Protein AF-A0A183T770-F1 (afdb_monomer_lite)

Organism: Schistocephalus solidus (NCBI:txid70667)

Radius of gyration: 27.45 Å; chains: 1; bounding box: 47×63×75 Å

pLDDT: mean 75.38, std 18.42, range [33.12, 96.5]

Structure (mmCIF, N/CA/C/O backbone):
data_AF-A0A183T770-F1
#
_entry.id   AF-A0A183T770-F1
#
loop_
_atom_site.group_PDB
_atom_site.id
_atom_site.type_symbol
_atom_site.label_atom_id
_atom_site.label_alt_id
_atom_site.label_comp_id
_atom_site.label_asym_id
_atom_site.label_entity_id
_atom_site.label_seq_id
_atom_site.pdbx_PDB_ins_code
_atom_site.Cartn_x
_atom_site.Cartn_y
_atom_site.Cartn_z
_atom_site.occupancy
_atom_site.B_iso_or_equiv
_atom_site.auth_seq_id
_atom_site.auth_comp_id
_atom_site.auth_asym_id
_atom_site.auth_atom_id
_atom_site.pdbx_PDB_model_num
ATOM 1 N N . MET A 1 1 ? -5.660 -49.387 29.602 1.00 34.91 1 MET A N 1
ATOM 2 C CA . MET A 1 1 ? -5.549 -49.985 28.254 1.00 34.91 1 MET A CA 1
ATOM 3 C C . MET A 1 1 ? -6.029 -48.948 27.263 1.00 34.91 1 MET A C 1
ATOM 5 O O . MET A 1 1 ? -7.185 -48.560 27.332 1.00 34.91 1 MET A O 1
ATOM 9 N N . GLY A 1 2 ? -5.108 -48.402 26.474 1.00 38.31 2 GLY A N 1
ATOM 10 C CA . GLY A 1 2 ? -5.394 -47.339 25.518 1.00 38.31 2 GLY A CA 1
ATOM 11 C C . GLY A 1 2 ? -5.673 -47.887 24.126 1.00 38.31 2 GLY A C 1
ATOM 12 O O . GLY A 1 2 ? -5.125 -48.919 23.764 1.00 38.31 2 GLY A O 1
ATOM 13 N N . TYR A 1 3 ? -6.466 -47.141 23.363 1.00 33.12 3 TYR A N 1
ATOM 14 C CA . TYR A 1 3 ? -6.387 -47.072 21.909 1.00 33.12 3 TYR A CA 1
ATOM 15 C C . TYR A 1 3 ? -6.701 -45.630 21.499 1.00 33.12 3 TYR A C 1
ATOM 17 O O . TYR A 1 3 ? -7.838 -45.174 21.563 1.00 33.12 3 TYR A O 1
ATOM 25 N N . VAL A 1 4 ? -5.642 -44.905 21.142 1.00 39.19 4 VAL A N 1
ATOM 26 C CA . VAL A 1 4 ? -5.692 -43.687 20.330 1.00 39.19 4 VAL A CA 1
ATOM 27 C C . VAL A 1 4 ? -5.690 -44.167 18.882 1.00 39.19 4 VAL A C 1
ATOM 29 O O . VAL A 1 4 ? -4.820 -44.953 18.511 1.00 39.19 4 VAL A O 1
ATOM 32 N N . GLY A 1 5 ? -6.651 -43.733 18.071 1.00 34.19 5 GLY A N 1
ATOM 33 C CA . GLY A 1 5 ? -6.736 -44.137 16.671 1.00 34.19 5 GLY A CA 1
ATOM 34 C C . GLY A 1 5 ? -7.502 -43.127 15.825 1.00 34.19 5 GLY A C 1
ATOM 35 O O . GLY A 1 5 ? -8.680 -42.893 16.062 1.00 34.19 5 GLY A O 1
ATOM 36 N N . SER A 1 6 ? -6.819 -42.599 14.805 1.00 39.16 6 SER A N 1
ATOM 37 C CA . SER A 1 6 ? -7.334 -41.846 13.644 1.00 39.16 6 SER A CA 1
ATOM 38 C C . SER A 1 6 ? -7.679 -40.354 13.817 1.00 39.16 6 SER A C 1
ATOM 40 O O . SER A 1 6 ? -8.761 -39.888 13.489 1.00 39.16 6 SER A O 1
ATOM 42 N N . GLY A 1 7 ? -6.694 -39.555 14.239 1.00 37.06 7 GLY A N 1
ATOM 43 C CA . GLY A 1 7 ? -6.671 -38.103 13.972 1.00 37.06 7 GLY A CA 1
ATOM 44 C C . GLY A 1 7 ? -5.830 -37.699 12.749 1.00 37.06 7 GLY A C 1
ATOM 45 O O . GLY A 1 7 ? -5.698 -36.515 12.467 1.00 37.06 7 GLY A O 1
ATOM 46 N N . VAL A 1 8 ? -5.223 -38.661 12.043 1.00 41.44 8 VAL A N 1
ATOM 47 C CA . VAL A 1 8 ? -4.145 -38.410 11.057 1.00 41.44 8 VAL A CA 1
ATOM 48 C C . VAL A 1 8 ? -4.560 -38.740 9.612 1.00 41.44 8 VAL A C 1
ATOM 50 O O . VAL A 1 8 ? -3.800 -38.526 8.675 1.00 41.44 8 VAL A O 1
ATOM 53 N N . GLU A 1 9 ? -5.785 -39.225 9.397 1.00 38.00 9 GLU A N 1
ATOM 54 C CA . GLU A 1 9 ? -6.239 -39.695 8.076 1.00 38.00 9 GLU A CA 1
ATOM 55 C C . GLU A 1 9 ? -6.714 -38.573 7.134 1.00 38.00 9 GLU A C 1
ATOM 57 O O . GLU A 1 9 ? -6.762 -38.768 5.923 1.00 38.00 9 GLU A O 1
ATOM 62 N N . TRP A 1 10 ? -6.983 -37.369 7.653 1.00 35.47 10 TRP A N 1
ATOM 63 C CA . TRP A 1 10 ? -7.501 -36.250 6.851 1.00 35.47 10 TRP A CA 1
ATOM 64 C C . TRP A 1 10 ? -6.428 -35.408 6.146 1.00 35.47 10 TRP A C 1
ATOM 66 O O . TRP A 1 10 ? -6.765 -34.646 5.248 1.00 35.47 10 TRP A O 1
ATOM 76 N N . ILE A 1 11 ? -5.148 -35.550 6.505 1.00 44.19 11 ILE A N 1
ATOM 77 C CA . ILE A 1 11 ? -4.050 -34.788 5.874 1.00 44.19 11 ILE A CA 1
ATOM 78 C C . ILE A 1 11 ? -3.430 -35.573 4.703 1.00 44.19 11 ILE A C 1
ATOM 80 O O . ILE A 1 11 ? -3.066 -34.997 3.682 1.00 44.19 11 ILE A O 1
ATOM 84 N N . LEU A 1 12 ? -3.382 -36.906 4.791 1.00 42.84 12 LEU A N 1
ATOM 85 C CA . LEU A 1 12 ? -2.700 -37.746 3.796 1.00 42.84 12 LEU A CA 1
ATOM 86 C C . LEU A 1 12 ? -3.488 -37.932 2.486 1.00 42.84 12 LEU A C 1
ATOM 88 O O . LEU A 1 12 ? -2.882 -38.089 1.424 1.00 42.84 12 LEU A O 1
ATOM 92 N N . ALA A 1 13 ? -4.825 -37.908 2.537 1.00 46.03 13 ALA A N 1
ATOM 93 C CA . ALA A 1 13 ? -5.660 -38.041 1.339 1.00 46.03 13 ALA A CA 1
ATOM 94 C C . ALA A 1 13 ? -5.528 -36.826 0.402 1.00 46.03 13 ALA A C 1
ATOM 96 O O . ALA A 1 13 ? -5.521 -36.986 -0.822 1.00 46.03 13 ALA A O 1
ATOM 97 N N . ASP A 1 14 ? -5.365 -35.631 0.974 1.00 55.91 14 ASP A N 1
ATOM 98 C CA . ASP A 1 14 ? -5.226 -34.382 0.226 1.00 55.91 14 ASP A CA 1
ATOM 99 C C . ASP A 1 14 ? -3.822 -34.249 -0.386 1.00 55.91 14 ASP A C 1
ATOM 101 O O . ASP A 1 14 ? -3.682 -33.992 -1.581 1.00 55.91 14 ASP A O 1
ATOM 105 N N . GLU A 1 15 ? -2.765 -34.584 0.363 1.00 52.44 15 GLU A N 1
ATOM 106 C CA . GLU A 1 15 ? -1.391 -34.583 -0.159 1.00 52.44 15 GLU A CA 1
ATOM 107 C C . GLU A 1 15 ? -1.196 -35.559 -1.329 1.00 52.44 15 GLU A C 1
ATOM 109 O O . GLU A 1 15 ? -0.596 -35.205 -2.348 1.00 52.44 15 GLU A O 1
ATOM 114 N N . ALA A 1 16 ? -1.729 -36.783 -1.239 1.00 58.19 16 ALA A N 1
ATOM 115 C CA . ALA A 1 16 ? -1.619 -37.770 -2.313 1.00 58.19 16 ALA A CA 1
ATOM 116 C C . ALA A 1 16 ? -2.395 -37.349 -3.576 1.00 58.19 16 ALA A C 1
ATOM 118 O O . ALA A 1 16 ? -1.923 -37.561 -4.701 1.00 58.19 16 ALA A O 1
ATOM 119 N N . ALA A 1 17 ? -3.558 -36.711 -3.408 1.00 63.62 17 ALA A N 1
ATOM 120 C CA . ALA A 1 17 ? -4.344 -36.154 -4.505 1.00 63.62 17 ALA A CA 1
ATOM 121 C C . ALA A 1 17 ? -3.634 -34.958 -5.165 1.00 63.62 17 ALA A C 1
ATOM 123 O O . ALA A 1 17 ? -3.560 -34.887 -6.396 1.00 63.62 17 ALA A O 1
ATOM 124 N N . VAL A 1 18 ? -3.035 -34.073 -4.363 1.00 60.91 18 VAL A N 1
ATOM 125 C CA . VAL A 1 18 ? -2.217 -32.938 -4.815 1.00 60.91 18 VAL A CA 1
ATOM 126 C C . VAL A 1 18 ? -0.994 -33.423 -5.593 1.00 60.91 18 VAL A C 1
ATOM 128 O O . VAL A 1 18 ? -0.742 -32.960 -6.708 1.00 60.91 18 VAL A O 1
ATOM 131 N N . ILE A 1 19 ? -0.270 -34.414 -5.067 1.00 65.31 19 ILE A N 1
ATOM 132 C CA . ILE A 1 19 ? 0.901 -35.008 -5.721 1.00 65.31 19 ILE A CA 1
ATOM 133 C C . ILE A 1 19 ? 0.511 -35.673 -7.046 1.00 65.31 19 ILE A C 1
ATOM 135 O O . ILE A 1 19 ? 1.214 -35.502 -8.044 1.00 65.31 19 ILE A O 1
ATOM 139 N N . ASN A 1 20 ? -0.607 -36.402 -7.101 1.00 66.38 20 ASN A N 1
ATOM 140 C CA . ASN A 1 20 ? -1.068 -37.041 -8.336 1.00 66.38 20 ASN A CA 1
ATOM 141 C C . ASN A 1 20 ? -1.522 -36.023 -9.391 1.00 66.38 20 ASN A C 1
ATOM 143 O O . ASN A 1 20 ? -1.183 -36.185 -10.563 1.00 66.38 20 ASN A O 1
ATOM 147 N N . ARG A 1 21 ? -2.198 -34.934 -9.002 1.00 64.44 21 ARG A N 1
ATOM 148 C CA . ARG A 1 21 ? -2.569 -33.840 -9.920 1.00 64.44 21 ARG A CA 1
ATOM 149 C C . ARG A 1 21 ? -1.342 -33.085 -10.444 1.00 64.44 21 ARG A C 1
ATOM 151 O O . ARG A 1 21 ? -1.251 -32.827 -11.645 1.00 64.44 21 ARG A O 1
ATOM 158 N N . LEU A 1 22 ? -0.361 -32.813 -9.579 1.00 63.75 22 LEU A N 1
ATOM 159 C CA . LEU A 1 22 ? 0.929 -32.224 -9.962 1.00 63.75 22 LEU A CA 1
ATOM 160 C C . LEU A 1 22 ? 1.690 -33.119 -10.949 1.00 63.75 22 LEU A C 1
ATOM 162 O O . LEU A 1 22 ? 2.199 -32.630 -11.958 1.00 63.75 22 LEU A O 1
ATOM 166 N N . LYS A 1 23 ? 1.731 -34.434 -10.701 1.00 66.00 23 LYS A N 1
ATOM 167 C CA . LYS A 1 23 ? 2.370 -35.416 -11.591 1.00 66.00 23 LYS A CA 1
ATOM 168 C C . LYS A 1 23 ? 1.669 -35.520 -12.949 1.00 66.00 23 LYS A C 1
ATOM 170 O O . LYS A 1 23 ? 2.358 -35.542 -13.966 1.00 66.00 23 LYS A O 1
ATOM 175 N N . LEU A 1 24 ? 0.332 -35.524 -12.987 1.00 64.88 24 LEU A N 1
ATOM 176 C CA . LEU A 1 24 ? -0.441 -35.609 -14.234 1.00 64.88 24 LEU A CA 1
ATOM 177 C C . LEU A 1 24 ? -0.208 -34.380 -15.132 1.00 64.88 24 LEU A C 1
ATOM 179 O O . LEU A 1 24 ? -0.007 -34.517 -16.335 1.00 64.88 24 LEU A O 1
ATOM 183 N N . LEU A 1 25 ? -0.159 -33.179 -14.544 1.00 56.72 25 LEU A N 1
ATOM 184 C CA . LEU A 1 25 ? 0.057 -31.921 -15.272 1.00 56.72 25 LEU A CA 1
ATOM 185 C C . LEU A 1 25 ? 1.516 -31.712 -15.699 1.00 56.72 25 LEU A C 1
ATOM 187 O O . LEU A 1 25 ? 1.779 -31.160 -16.770 1.00 56.72 25 LEU A O 1
ATOM 191 N N . LEU A 1 26 ? 2.480 -32.174 -14.897 1.00 58.94 26 LEU A N 1
ATOM 192 C CA . LEU A 1 26 ? 3.897 -32.159 -15.270 1.00 58.94 26 LEU A CA 1
ATOM 193 C C . LEU A 1 26 ? 4.233 -33.228 -16.326 1.00 58.94 26 LEU A C 1
ATOM 195 O O . LEU A 1 26 ? 5.121 -32.993 -17.145 1.00 58.94 26 LEU A O 1
ATOM 199 N N . GLY A 1 27 ? 3.503 -34.349 -16.365 1.00 55.22 27 GLY A N 1
ATOM 200 C CA . GLY A 1 27 ? 3.669 -35.425 -17.350 1.00 55.22 27 GLY A CA 1
ATOM 201 C C . GLY A 1 27 ? 3.268 -35.058 -18.788 1.00 55.22 27 GLY A C 1
ATOM 202 O O . GLY A 1 27 ? 3.833 -35.596 -19.735 1.00 55.22 27 GLY A O 1
ATOM 203 N N . VAL A 1 28 ? 2.374 -34.081 -18.986 1.00 55.03 28 VAL A N 1
ATOM 204 C CA . VAL A 1 28 ? 1.923 -33.613 -20.322 1.00 55.03 28 VAL A CA 1
ATOM 205 C C . VAL A 1 28 ? 2.966 -32.699 -21.016 1.00 55.03 28 VAL A C 1
ATOM 207 O O . VAL A 1 28 ? 2.815 -32.281 -22.164 1.00 55.03 28 VAL A O 1
ATOM 210 N N . ARG A 1 29 ? 4.080 -32.380 -20.343 1.00 51.16 29 ARG A N 1
ATOM 211 C CA . ARG A 1 29 ? 4.856 -31.145 -20.543 1.00 51.16 29 ARG A CA 1
ATOM 212 C C . ARG A 1 29 ? 6.227 -31.313 -21.214 1.00 51.16 29 ARG A C 1
ATOM 214 O O . ARG A 1 29 ? 7.198 -30.683 -20.801 1.00 51.16 29 ARG A O 1
ATOM 221 N N . ALA A 1 30 ? 6.338 -32.110 -22.273 1.00 51.56 30 ALA A N 1
ATOM 222 C CA . ALA A 1 30 ? 7.617 -32.291 -22.979 1.00 51.56 30 ALA A CA 1
ATOM 223 C C . ALA A 1 30 ? 7.916 -31.249 -24.090 1.00 51.56 30 ALA A C 1
ATOM 225 O O . ALA A 1 30 ? 8.839 -31.455 -24.870 1.00 51.56 30 ALA A O 1
ATOM 226 N N . ARG A 1 31 ? 7.161 -30.138 -24.216 1.00 55.44 31 ARG A N 1
ATOM 227 C CA . ARG A 1 31 ? 7.293 -29.196 -25.362 1.00 55.44 31 ARG A CA 1
ATOM 228 C C . ARG A 1 31 ? 7.225 -27.688 -25.048 1.00 55.44 31 ARG A C 1
ATOM 230 O O . ARG A 1 31 ? 6.867 -26.906 -25.920 1.00 55.44 31 ARG A O 1
ATOM 237 N N . LEU A 1 32 ? 7.561 -27.237 -23.835 1.00 55.28 32 LEU A N 1
ATOM 238 C CA . LEU A 1 32 ? 7.538 -25.800 -23.490 1.00 55.28 32 LEU A CA 1
ATOM 239 C C . LEU A 1 32 ? 8.898 -25.295 -22.978 1.00 55.28 32 LEU A C 1
ATOM 241 O O . LEU A 1 32 ? 9.549 -25.963 -22.175 1.00 55.28 32 LEU A O 1
ATOM 245 N N . GLY A 1 33 ? 9.304 -24.095 -23.414 1.00 72.31 33 GLY A N 1
ATOM 246 C CA . GLY A 1 33 ? 10.534 -23.420 -22.968 1.00 72.31 33 GLY A CA 1
ATOM 247 C C . GLY A 1 33 ? 10.519 -23.031 -21.479 1.00 72.31 33 GLY A C 1
ATOM 248 O O . GLY A 1 33 ? 9.462 -22.977 -20.851 1.00 72.31 33 GLY A O 1
ATOM 249 N N . GLN A 1 34 ? 11.688 -22.739 -20.894 1.00 69.44 34 GLN A N 1
ATOM 250 C CA . GLN A 1 34 ? 11.886 -22.550 -19.442 1.00 69.44 34 GLN A CA 1
ATOM 251 C C . GLN A 1 34 ? 10.939 -21.517 -18.797 1.00 69.44 34 GLN A C 1
ATOM 253 O O . GLN A 1 34 ? 10.404 -21.752 -17.715 1.00 69.44 34 GLN A O 1
ATOM 258 N N . ARG A 1 35 ? 10.657 -20.406 -19.487 1.00 68.31 35 ARG A N 1
ATOM 259 C CA . ARG A 1 35 ? 9.764 -19.338 -19.004 1.00 68.31 35 ARG A CA 1
ATOM 260 C C . ARG A 1 35 ? 8.296 -19.779 -18.953 1.00 68.31 35 ARG A C 1
ATOM 262 O O . ARG A 1 35 ? 7.613 -19.553 -17.957 1.00 68.31 35 ARG A O 1
ATOM 269 N N . ALA A 1 36 ? 7.842 -20.499 -19.980 1.00 78.50 36 ALA A N 1
ATOM 270 C CA . ALA A 1 36 ? 6.529 -21.146 -19.990 1.00 78.50 36 ALA A CA 1
ATOM 271 C C . ALA A 1 36 ? 6.459 -22.274 -18.945 1.00 78.50 36 ALA A C 1
ATOM 273 O O . ALA A 1 36 ? 5.419 -22.491 -18.317 1.00 78.50 36 ALA A O 1
ATOM 274 N N . ARG A 1 37 ? 7.592 -22.948 -18.690 1.00 78.56 37 ARG A N 1
ATOM 275 C CA . ARG A 1 37 ? 7.710 -23.951 -17.630 1.00 78.56 37 ARG A CA 1
ATOM 276 C C . ARG A 1 37 ? 7.554 -23.360 -16.221 1.00 78.56 37 ARG A C 1
ATOM 278 O O . ARG A 1 37 ? 6.879 -23.930 -15.363 1.00 78.56 37 ARG A O 1
ATOM 285 N N . TRP A 1 38 ? 8.115 -22.187 -15.983 1.00 81.75 38 TRP A N 1
ATOM 286 C CA . TRP A 1 38 ? 7.931 -21.491 -14.714 1.00 81.75 38 TRP A CA 1
ATOM 287 C C . TRP A 1 38 ? 6.501 -20.956 -14.557 1.00 81.75 38 TRP A C 1
ATOM 289 O O . TRP A 1 38 ? 5.865 -21.174 -13.526 1.00 81.75 38 TRP A O 1
ATOM 299 N N . GLY A 1 39 ? 5.947 -20.374 -15.626 1.00 85.50 39 GLY A N 1
ATOM 300 C CA . GLY A 1 39 ? 4.587 -19.832 -15.645 1.00 85.50 39 GLY A CA 1
ATOM 301 C C . GLY A 1 39 ? 3.511 -20.846 -15.247 1.00 85.50 39 GLY A C 1
ATOM 302 O O . GLY A 1 39 ? 2.733 -20.573 -14.336 1.00 85.50 39 GLY A O 1
ATOM 303 N N . GLN A 1 40 ? 3.482 -22.045 -15.850 1.00 80.75 40 GLN A N 1
ATOM 304 C CA . GLN A 1 40 ? 2.438 -23.010 -15.452 1.00 80.75 40 GLN A CA 1
ATOM 305 C C . GLN A 1 40 ? 2.696 -23.629 -14.074 1.00 80.75 40 GLN A C 1
ATOM 307 O O . GLN A 1 40 ? 1.733 -24.001 -13.420 1.00 80.75 40 GLN A O 1
ATOM 312 N N . LEU A 1 41 ? 3.947 -23.717 -13.599 1.00 83.81 41 LEU A N 1
ATOM 313 C CA . LEU A 1 41 ? 4.198 -24.204 -12.237 1.00 83.81 41 LEU A CA 1
ATOM 314 C C . LEU A 1 41 ? 3.582 -23.243 -11.213 1.00 83.81 41 LEU A C 1
ATOM 316 O O . LEU A 1 41 ? 2.856 -23.679 -10.326 1.00 83.81 41 LEU A O 1
ATOM 320 N N . ARG A 1 42 ? 3.800 -21.936 -11.398 1.00 86.00 42 ARG A N 1
ATOM 321 C CA . ARG A 1 42 ? 3.162 -20.894 -10.589 1.00 86.00 42 ARG A CA 1
ATOM 322 C C . ARG A 1 42 ? 1.639 -21.011 -10.621 1.00 86.00 42 ARG A C 1
ATOM 324 O O . ARG A 1 42 ? 1.020 -20.981 -9.565 1.00 86.00 42 ARG A O 1
ATOM 331 N N . ASN A 1 43 ? 1.048 -21.172 -11.805 1.00 87.19 43 ASN A N 1
ATOM 332 C CA . ASN A 1 43 ? -0.407 -21.261 -11.939 1.00 87.19 43 ASN A CA 1
ATOM 333 C C . ASN A 1 43 ? -0.980 -22.486 -11.216 1.00 87.19 43 ASN A C 1
ATOM 335 O O . ASN A 1 43 ? -1.993 -22.349 -10.544 1.00 87.19 43 ASN A O 1
ATOM 339 N N . VAL A 1 44 ? -0.318 -23.647 -11.309 1.00 88.81 44 VAL A N 1
ATOM 340 C CA . VAL A 1 44 ? -0.756 -24.866 -10.611 1.00 88.81 44 VAL A CA 1
ATOM 341 C C . VAL A 1 44 ? -0.650 -24.698 -9.098 1.00 88.81 44 VAL A C 1
ATOM 343 O O . VAL A 1 44 ? -1.598 -25.005 -8.389 1.00 88.81 44 VAL A O 1
ATOM 346 N N . ILE A 1 45 ? 0.456 -24.139 -8.599 1.00 85.06 45 ILE A N 1
ATOM 347 C CA . ILE A 1 45 ? 0.613 -23.852 -7.166 1.00 85.06 45 ILE A CA 1
ATOM 348 C C . ILE A 1 45 ? -0.493 -22.904 -6.685 1.00 85.06 45 ILE A C 1
ATOM 350 O O . ILE A 1 45 ? -1.108 -23.160 -5.656 1.00 85.06 45 ILE A O 1
ATOM 354 N N . GLN A 1 46 ? -0.783 -21.840 -7.439 1.00 80.62 46 GLN A N 1
ATOM 355 C CA . GLN A 1 46 ? -1.827 -20.875 -7.088 1.00 80.62 46 GLN A CA 1
ATOM 356 C C . GLN A 1 46 ? -3.232 -21.488 -7.118 1.00 80.62 46 GLN A C 1
ATOM 358 O O . GLN A 1 46 ? -4.008 -21.245 -6.197 1.00 80.62 46 GLN A O 1
ATOM 363 N N . SER A 1 47 ? -3.567 -22.293 -8.131 1.00 82.44 47 SER A N 1
ATOM 364 C CA . SER A 1 47 ? -4.875 -22.952 -8.211 1.00 82.44 47 SER A CA 1
ATOM 365 C C . SER A 1 47 ? -5.055 -24.006 -7.122 1.00 82.44 47 SER A C 1
ATOM 367 O O . SER A 1 47 ? -6.121 -24.074 -6.522 1.00 82.44 47 SER A O 1
ATOM 369 N N . THR A 1 48 ? -4.011 -24.787 -6.828 1.00 83.56 48 THR A N 1
ATOM 370 C CA . THR A 1 48 ? -4.047 -25.796 -5.763 1.00 83.56 48 THR A CA 1
ATOM 371 C C . THR A 1 48 ? -4.147 -25.139 -4.391 1.00 83.56 48 THR A C 1
ATOM 373 O O . THR A 1 48 ? -4.970 -25.551 -3.585 1.00 83.56 48 THR A O 1
ATOM 376 N N . ALA A 1 49 ? -3.371 -24.083 -4.132 1.00 78.12 49 ALA A N 1
ATOM 377 C CA . ALA A 1 49 ? -3.471 -23.333 -2.883 1.00 78.12 49 ALA A CA 1
ATOM 378 C C . ALA A 1 49 ? -4.873 -22.732 -2.697 1.00 78.12 49 ALA A C 1
ATOM 380 O O . ALA A 1 49 ? -5.416 -22.785 -1.600 1.00 78.12 49 ALA A O 1
ATOM 381 N N . LEU A 1 50 ? -5.482 -22.217 -3.769 1.00 81.62 50 LEU A N 1
ATOM 382 C CA . LEU A 1 50 ? -6.844 -21.687 -3.737 1.00 81.62 50 LEU A CA 1
ATOM 383 C C . LEU A 1 50 ? -7.901 -22.769 -3.461 1.00 81.62 50 LEU A C 1
ATOM 385 O O . LEU A 1 50 ? -8.865 -22.493 -2.754 1.00 81.62 50 LEU A O 1
ATOM 389 N N . GLU A 1 51 ? -7.744 -23.970 -4.021 1.00 82.12 51 GLU A N 1
ATOM 390 C CA . GLU A 1 51 ? -8.673 -25.094 -3.826 1.00 82.12 51 GLU A CA 1
ATOM 391 C C . GLU A 1 51 ? -8.570 -25.684 -2.411 1.00 82.12 51 GLU A C 1
ATOM 393 O O . GLU A 1 51 ? -9.594 -25.932 -1.781 1.00 82.12 51 GLU A O 1
ATOM 398 N N . VAL A 1 52 ? -7.346 -25.860 -1.903 1.00 80.94 52 VAL A N 1
ATOM 399 C CA . VAL A 1 52 ? -7.072 -26.501 -0.605 1.00 80.94 52 VAL A CA 1
ATOM 400 C C . VAL A 1 52 ? -7.288 -25.541 0.565 1.00 80.94 52 VAL A C 1
ATOM 402 O O . VAL A 1 52 ? -7.905 -25.898 1.565 1.00 80.94 52 VAL A O 1
ATOM 405 N N . LEU A 1 53 ? -6.783 -24.309 0.459 1.00 79.06 53 LEU A N 1
ATOM 406 C CA . LEU A 1 53 ? -6.796 -23.339 1.561 1.00 79.06 53 LEU A CA 1
ATOM 407 C C . LEU A 1 53 ? -7.952 -22.333 1.454 1.00 79.06 53 LEU A C 1
ATOM 409 O O . LEU A 1 53 ? -8.214 -21.592 2.402 1.00 79.06 53 LEU A O 1
ATOM 413 N N . GLY A 1 54 ? -8.646 -22.286 0.312 1.00 74.62 54 GLY A N 1
ATOM 414 C CA . GLY A 1 54 ? -9.606 -21.228 0.008 1.00 74.62 54 GLY A CA 1
ATOM 415 C C . GLY A 1 54 ? -8.938 -19.856 -0.168 1.00 74.62 54 GLY A C 1
ATOM 416 O O . GLY A 1 54 ? -7.725 -19.687 -0.039 1.00 74.62 54 GLY A O 1
ATOM 417 N N . ARG A 1 55 ? -9.739 -18.820 -0.452 1.00 65.31 55 ARG A N 1
ATOM 418 C CA . ARG A 1 55 ? -9.284 -17.429 -0.277 1.00 65.31 55 ARG A CA 1
ATOM 419 C C . ARG A 1 55 ? -9.388 -17.077 1.201 1.00 65.31 55 ARG A C 1
ATOM 421 O O . ARG A 1 55 ? -10.499 -16.952 1.717 1.00 65.31 55 ARG A O 1
ATOM 428 N N . ALA A 1 56 ? -8.254 -16.837 1.853 1.00 60.41 56 ALA A N 1
ATOM 429 C CA . ALA A 1 56 ? -8.250 -16.136 3.127 1.00 60.41 56 ALA A CA 1
ATOM 430 C C . ALA A 1 56 ? -8.843 -14.734 2.903 1.00 60.41 56 ALA A C 1
ATOM 432 O O . ALA A 1 56 ? -8.239 -13.886 2.251 1.00 60.41 56 ALA A O 1
ATOM 433 N N . ARG A 1 57 ? -10.060 -14.493 3.399 1.00 58.56 57 ARG A N 1
ATOM 434 C CA . ARG A 1 57 ? -10.558 -13.127 3.573 1.00 58.56 57 ARG A CA 1
ATOM 435 C C . ARG A 1 57 ? -9.834 -12.566 4.784 1.00 58.56 57 ARG A C 1
ATOM 437 O O . ARG A 1 57 ? -10.165 -12.933 5.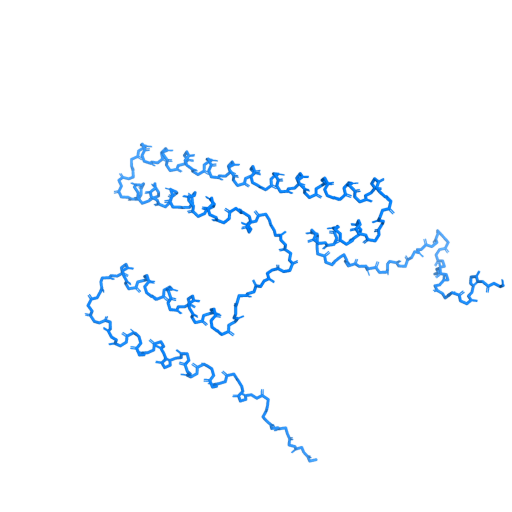911 1.00 58.56 57 ARG A O 1
ATOM 444 N N . HIS A 1 58 ? -8.840 -11.717 4.551 1.00 55.41 58 HIS A N 1
ATOM 445 C CA . HIS A 1 58 ? -8.253 -10.918 5.614 1.00 55.41 58 HIS A CA 1
ATOM 446 C C . HIS A 1 58 ? -9.399 -10.169 6.311 1.00 55.41 58 HIS A C 1
ATOM 448 O O . HIS A 1 58 ? -10.127 -9.396 5.695 1.00 55.41 58 HIS A O 1
ATOM 454 N N . GLN A 1 59 ? -9.636 -10.470 7.592 1.00 58.44 59 GLN A N 1
ATOM 455 C CA . GLN A 1 59 ? -10.691 -9.805 8.374 1.00 58.44 59 GLN A CA 1
ATOM 456 C C . GLN A 1 59 ? -10.339 -8.339 8.685 1.00 58.44 59 GLN A C 1
ATOM 458 O O . GLN A 1 59 ? -11.169 -7.592 9.200 1.00 58.44 59 GLN A O 1
ATOM 463 N N . HIS A 1 60 ? -9.122 -7.932 8.328 1.00 61.00 60 HIS A N 1
ATOM 464 C CA . HIS A 1 60 ? -8.596 -6.586 8.430 1.00 61.00 60 HIS A CA 1
ATOM 465 C C . HIS A 1 60 ? -8.305 -6.093 7.014 1.00 61.00 60 HIS A C 1
ATOM 467 O O . HIS A 1 60 ? -7.422 -6.635 6.360 1.00 61.00 60 HIS A O 1
ATOM 473 N N . GLN A 1 61 ? -9.062 -5.095 6.552 1.00 65.44 61 GLN A N 1
ATOM 474 C CA . GLN A 1 61 ? -8.701 -4.344 5.348 1.00 65.44 61 GLN A CA 1
ATOM 475 C C . GLN A 1 61 ? -7.406 -3.596 5.639 1.00 65.44 61 GLN A C 1
ATOM 477 O O . GLN A 1 61 ? -7.420 -2.656 6.442 1.00 65.44 61 GLN A O 1
ATOM 482 N N . ASP A 1 62 ? -6.315 -4.007 5.009 1.00 73.25 62 ASP A N 1
ATOM 483 C CA . ASP A 1 62 ? -5.088 -3.226 4.998 1.00 73.25 62 ASP A CA 1
ATOM 484 C C . ASP A 1 62 ? -5.109 -2.216 3.839 1.00 73.25 62 ASP A C 1
ATOM 486 O O . ASP A 1 62 ? -6.108 -2.056 3.132 1.00 73.25 62 ASP A O 1
ATOM 490 N N . TRP A 1 63 ? -4.036 -1.441 3.703 1.00 83.25 63 TRP A N 1
ATOM 491 C CA . TRP A 1 63 ? -3.921 -0.477 2.615 1.00 83.25 63 TRP A CA 1
ATOM 492 C C . TRP A 1 63 ? -3.597 -1.145 1.271 1.00 83.25 63 TRP A C 1
ATOM 494 O O . TRP A 1 63 ? -3.675 -0.473 0.250 1.00 83.25 63 TRP A O 1
ATOM 504 N N . PHE A 1 64 ? -3.250 -2.435 1.236 1.00 80.94 64 PHE A N 1
ATOM 505 C CA . PHE A 1 64 ? -2.863 -3.128 0.008 1.00 80.94 64 PHE A CA 1
ATOM 506 C C . PHE A 1 64 ? -4.073 -3.572 -0.812 1.00 80.94 64 PHE A C 1
ATOM 508 O O . PHE A 1 64 ? -4.045 -3.422 -2.032 1.00 80.94 64 PHE A O 1
ATOM 515 N N . ASP A 1 65 ? -5.132 -4.066 -0.164 1.00 80.75 65 ASP A N 1
ATOM 516 C CA . ASP A 1 65 ? -6.306 -4.636 -0.846 1.00 80.75 65 ASP A CA 1
ATOM 517 C C . ASP A 1 65 ? -6.947 -3.670 -1.866 1.00 80.75 65 ASP A C 1
ATOM 519 O O . ASP A 1 65 ? -7.248 -4.061 -2.994 1.00 80.75 65 ASP A O 1
ATOM 523 N N . ASP A 1 66 ? -7.113 -2.393 -1.500 1.00 83.69 66 ASP A N 1
ATOM 524 C CA . ASP A 1 66 ? -7.689 -1.360 -2.380 1.00 83.69 66 ASP A CA 1
ATOM 525 C C . ASP A 1 66 ? -6.758 -0.981 -3.550 1.00 83.69 66 ASP A C 1
ATOM 527 O O . ASP A 1 66 ? -7.217 -0.435 -4.553 1.00 83.69 66 ASP A O 1
ATOM 531 N N . ASN A 1 67 ? -5.454 -1.240 -3.418 1.00 89.12 67 ASN A N 1
ATOM 532 C CA . ASN A 1 67 ? -4.405 -0.762 -4.322 1.00 89.12 67 ASN A CA 1
ATOM 533 C C . ASN A 1 67 ? -3.756 -1.893 -5.148 1.00 89.12 67 ASN A C 1
ATOM 535 O O . ASN A 1 67 ? -2.810 -1.637 -5.893 1.00 89.12 67 ASN A O 1
ATOM 539 N N . ASP A 1 68 ? -4.240 -3.137 -5.053 1.00 87.00 68 ASP A N 1
ATOM 540 C CA . ASP A 1 68 ? -3.619 -4.326 -5.669 1.00 87.00 68 ASP A CA 1
ATOM 541 C C . ASP A 1 68 ? -3.350 -4.166 -7.178 1.00 87.00 68 ASP A C 1
ATOM 543 O O . ASP A 1 68 ? -2.271 -4.504 -7.678 1.00 87.00 68 ASP A O 1
ATOM 547 N N . ALA A 1 69 ? -4.302 -3.587 -7.914 1.00 90.31 69 ALA A N 1
ATOM 548 C CA . ALA A 1 69 ? -4.158 -3.344 -9.349 1.00 90.31 69 ALA A CA 1
ATOM 549 C C . ALA A 1 69 ? -3.042 -2.330 -9.660 1.00 90.31 69 ALA A C 1
ATOM 551 O O . ALA A 1 69 ? -2.216 -2.564 -10.547 1.00 90.31 69 ALA A O 1
ATOM 552 N N . ASP A 1 70 ? -2.979 -1.232 -8.909 1.00 91.19 70 ASP A N 1
ATOM 553 C CA . ASP A 1 70 ? -1.976 -0.186 -9.109 1.00 91.19 70 ASP A CA 1
ATOM 554 C C . ASP A 1 70 ? -0.581 -0.672 -8.706 1.00 91.19 70 ASP A C 1
ATOM 556 O O . ASP A 1 70 ? 0.388 -0.470 -9.441 1.00 91.19 70 ASP A O 1
ATOM 560 N N . ILE A 1 71 ? -0.477 -1.410 -7.598 1.00 90.38 71 ILE A N 1
ATOM 561 C CA . ILE A 1 71 ? 0.770 -2.049 -7.157 1.00 90.38 71 ILE A CA 1
ATOM 562 C C . ILE A 1 71 ? 1.245 -3.068 -8.197 1.00 90.38 71 ILE A C 1
ATOM 564 O O . ILE A 1 71 ? 2.433 -3.113 -8.529 1.00 90.38 71 ILE A O 1
ATOM 568 N N . SER A 1 72 ? 0.330 -3.852 -8.769 1.00 91.25 72 SER A N 1
ATOM 569 C CA . SER A 1 72 ? 0.647 -4.799 -9.841 1.00 91.25 72 SER A CA 1
ATOM 570 C C . SER A 1 72 ? 1.209 -4.100 -11.084 1.00 91.25 72 SER A C 1
ATOM 572 O O . SER A 1 72 ? 2.194 -4.573 -11.660 1.00 91.25 72 SER A O 1
ATOM 574 N N . ASN A 1 73 ? 0.648 -2.950 -11.466 1.00 94.00 73 ASN A N 1
ATOM 575 C CA . ASN A 1 73 ? 1.145 -2.143 -12.583 1.0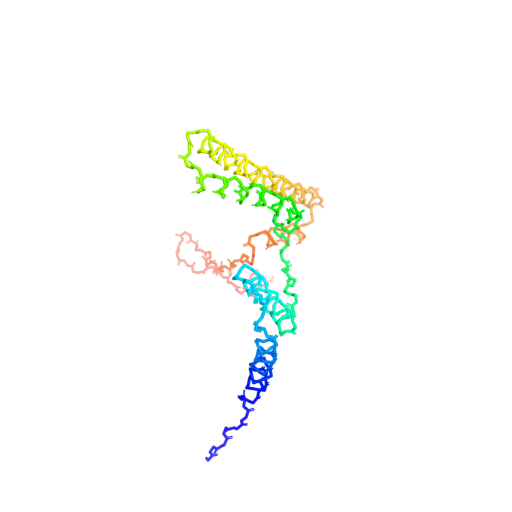0 94.00 73 ASN A CA 1
ATOM 576 C C . ASN A 1 73 ? 2.546 -1.575 -12.305 1.00 94.00 73 ASN A C 1
ATOM 578 O O . ASN A 1 73 ? 3.447 -1.733 -13.132 1.00 94.00 73 ASN A O 1
ATOM 582 N N . LEU A 1 74 ? 2.763 -0.999 -11.117 1.00 93.62 74 LEU A N 1
ATOM 583 C CA . LEU A 1 74 ? 4.070 -0.492 -10.678 1.00 93.62 74 LEU A CA 1
ATOM 584 C C . LEU A 1 74 ? 5.146 -1.588 -10.712 1.00 93.62 74 LEU A C 1
ATOM 586 O O . LEU A 1 74 ? 6.274 -1.371 -11.159 1.00 93.62 74 LEU A O 1
ATOM 590 N N . LEU A 1 75 ? 4.798 -2.804 -10.283 1.00 92.94 75 LEU A N 1
ATOM 591 C CA . LEU A 1 75 ? 5.700 -3.952 -10.339 1.00 92.94 75 LEU A CA 1
ATOM 592 C C . LEU A 1 75 ? 6.004 -4.391 -11.776 1.00 92.94 75 LEU A C 1
ATOM 594 O O . LEU A 1 75 ? 7.140 -4.781 -12.057 1.00 92.94 75 LEU A O 1
ATOM 598 N N . ALA A 1 76 ? 5.027 -4.336 -12.683 1.00 93.19 76 ALA A N 1
ATOM 599 C CA . ALA A 1 76 ? 5.236 -4.667 -14.089 1.00 93.19 76 ALA A CA 1
ATOM 600 C C . ALA A 1 76 ? 6.248 -3.715 -14.746 1.00 93.19 76 ALA A C 1
ATOM 602 O O . ALA A 1 76 ? 7.189 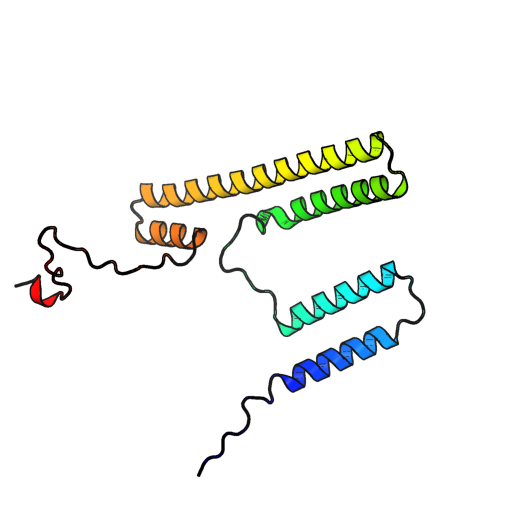-4.180 -15.398 1.00 93.19 76 ALA A O 1
ATOM 603 N N . GLU A 1 77 ? 6.115 -2.409 -14.504 1.00 92.12 77 GLU A N 1
ATOM 604 C CA . GLU A 1 77 ? 7.039 -1.384 -15.002 1.00 92.12 77 GLU A CA 1
ATOM 605 C C . GLU A 1 77 ? 8.454 -1.574 -14.437 1.00 92.12 77 GLU A C 1
ATOM 607 O O . GLU A 1 77 ? 9.427 -1.663 -15.196 1.00 92.12 77 GLU A O 1
ATOM 612 N N . LYS A 1 78 ? 8.564 -1.771 -13.114 1.00 93.94 78 LYS A N 1
ATOM 613 C CA . LYS A 1 78 ? 9.838 -2.070 -12.443 1.00 93.94 78 LYS A CA 1
ATOM 614 C C . LYS A 1 78 ? 10.548 -3.256 -13.076 1.00 93.94 78 LYS A C 1
ATOM 616 O O . LYS A 1 78 ? 11.754 -3.214 -13.303 1.00 93.94 78 LYS A O 1
ATOM 621 N N . ASN A 1 79 ? 9.809 -4.337 -13.320 1.00 93.25 79 ASN A N 1
ATOM 622 C CA . ASN A 1 79 ? 10.363 -5.572 -13.857 1.00 93.25 79 ASN A CA 1
ATOM 623 C C . ASN A 1 79 ? 10.822 -5.385 -15.309 1.00 93.25 79 ASN A C 1
ATOM 625 O O . ASN A 1 79 ? 11.863 -5.921 -15.683 1.00 93.25 79 ASN A O 1
ATOM 629 N N . GLY A 1 80 ? 10.094 -4.603 -16.112 1.00 93.81 80 GLY A N 1
ATOM 630 C CA . GLY A 1 80 ? 10.509 -4.235 -17.467 1.00 93.81 80 GLY A CA 1
ATOM 631 C C . GLY A 1 80 ? 11.844 -3.489 -17.479 1.00 93.81 80 GLY A C 1
ATOM 632 O O . GLY A 1 80 ? 12.779 -3.903 -18.167 1.00 93.81 80 GLY A O 1
ATOM 633 N N . LEU A 1 81 ? 11.965 -2.449 -16.651 1.00 94.25 81 LEU A N 1
ATOM 634 C CA . LEU A 1 81 ? 13.190 -1.650 -16.545 1.00 94.25 81 LEU A CA 1
ATOM 635 C C . LEU A 1 81 ? 14.347 -2.416 -15.902 1.00 94.25 81 LEU A C 1
ATOM 637 O O . LEU A 1 81 ? 15.496 -2.242 -16.300 1.00 94.25 81 LEU A O 1
ATOM 641 N N . HIS A 1 82 ? 14.056 -3.304 -14.953 1.00 92.88 82 HIS A N 1
ATOM 642 C CA . HIS A 1 82 ? 15.056 -4.192 -14.373 1.00 92.88 82 HIS A CA 1
ATOM 643 C C . HIS A 1 82 ? 15.662 -5.126 -15.423 1.00 92.88 82 HIS A C 1
ATOM 645 O O . HIS A 1 82 ? 16.879 -5.273 -15.469 1.00 92.88 82 HIS A O 1
ATOM 651 N N . ASN A 1 83 ? 14.832 -5.721 -16.287 1.00 93.69 83 ASN A N 1
ATOM 652 C CA . ASN A 1 83 ? 15.318 -6.581 -17.366 1.00 93.69 83 ASN A CA 1
ATOM 653 C C . ASN A 1 83 ? 16.188 -5.785 -18.348 1.00 93.69 83 ASN A C 1
ATOM 655 O O . ASN A 1 83 ? 17.311 -6.191 -18.618 1.00 93.69 83 ASN A O 1
ATOM 659 N N . ALA A 1 84 ? 15.734 -4.604 -18.784 1.00 92.56 84 ALA A N 1
ATOM 660 C CA . ALA A 1 84 ? 16.522 -3.730 -19.658 1.00 92.56 84 ALA A CA 1
ATOM 661 C C . ALA A 1 84 ? 17.876 -3.330 -19.037 1.00 92.56 84 ALA A C 1
ATOM 663 O O . ALA A 1 84 ? 18.899 -3.291 -19.724 1.00 92.56 84 ALA A O 1
ATOM 664 N N . TYR A 1 85 ? 17.899 -3.069 -17.726 1.00 92.50 85 TYR A N 1
ATOM 665 C CA . TYR A 1 85 ? 19.131 -2.821 -16.981 1.00 92.50 85 TYR A CA 1
ATOM 666 C C . TYR A 1 85 ? 20.046 -4.054 -16.926 1.00 92.50 85 TYR A C 1
ATOM 668 O O . TYR A 1 85 ? 21.259 -3.907 -17.057 1.00 92.50 85 TYR A O 1
ATOM 676 N N . MET A 1 86 ? 19.496 -5.258 -16.762 1.00 91.00 86 MET A N 1
ATOM 677 C CA . MET A 1 86 ? 20.286 -6.494 -16.751 1.00 91.00 86 MET A CA 1
ATOM 678 C C . MET A 1 86 ? 20.837 -6.864 -18.132 1.00 91.00 86 MET A C 1
ATOM 680 O O . MET A 1 86 ? 21.958 -7.362 -18.205 1.00 91.00 86 MET A O 1
ATOM 684 N N . ASP A 1 87 ? 20.095 -6.579 -19.203 1.00 93.50 87 ASP A N 1
ATOM 685 C CA . ASP A 1 87 ? 20.483 -6.922 -20.574 1.00 93.50 87 ASP A CA 1
ATOM 686 C C . ASP A 1 87 ? 21.606 -6.022 -21.112 1.00 93.50 87 ASP A C 1
ATOM 688 O O . ASP A 1 87 ? 22.557 -6.510 -21.720 1.00 93.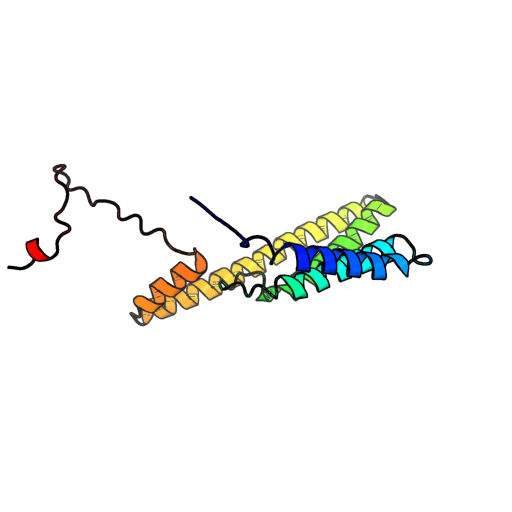50 87 ASP A O 1
ATOM 692 N N . LEU A 1 88 ? 21.502 -4.703 -20.904 1.00 89.94 88 LEU A N 1
ATOM 693 C CA . LEU A 1 88 ? 22.386 -3.722 -21.551 1.00 89.94 88 LEU A CA 1
ATOM 694 C C . LEU A 1 88 ? 23.318 -2.987 -20.571 1.00 89.94 88 LEU A C 1
ATOM 696 O O . LEU A 1 88 ? 24.348 -2.464 -20.987 1.00 89.94 88 LEU A O 1
ATOM 700 N N . ARG A 1 89 ? 22.974 -2.946 -19.277 1.00 90.12 89 ARG A N 1
ATOM 701 C CA . ARG A 1 89 ? 23.760 -2.394 -18.153 1.00 90.12 89 ARG A CA 1
ATOM 702 C C . ARG A 1 89 ? 24.490 -1.064 -18.416 1.00 90.12 89 ARG A C 1
ATOM 704 O O . ARG A 1 89 ? 25.586 -0.836 -17.911 1.00 90.12 89 ARG A O 1
ATOM 711 N N . THR A 1 90 ? 23.858 -0.173 -19.174 1.00 94.75 90 THR A N 1
ATOM 712 C CA . THR A 1 90 ? 24.328 1.192 -19.469 1.00 94.75 90 THR A CA 1
ATOM 713 C C . THR A 1 90 ? 23.929 2.188 -18.382 1.00 94.75 90 THR A C 1
ATOM 715 O O . THR A 1 90 ? 22.981 1.958 -17.632 1.00 94.75 90 THR A O 1
ATOM 718 N N . ASP A 1 91 ? 24.581 3.352 -18.346 1.00 94.44 91 ASP A N 1
ATOM 719 C CA . ASP A 1 91 ? 24.216 4.429 -17.415 1.00 94.44 91 ASP A CA 1
ATOM 720 C C . ASP A 1 91 ? 22.767 4.904 -17.600 1.00 94.44 91 ASP A C 1
ATOM 722 O O . ASP A 1 91 ? 22.075 5.164 -16.619 1.00 94.44 91 ASP A O 1
ATOM 726 N N . GLY A 1 92 ? 22.266 4.926 -18.841 1.00 94.75 92 GLY A N 1
ATOM 727 C CA . GLY A 1 92 ? 20.873 5.274 -19.135 1.00 94.75 92 GLY A CA 1
ATOM 728 C C . GLY A 1 92 ? 19.863 4.264 -18.577 1.00 94.75 92 GLY A C 1
ATOM 729 O O . GLY A 1 92 ? 18.894 4.653 -17.929 1.00 94.75 92 GLY A O 1
ATOM 730 N N . THR A 1 93 ? 20.100 2.960 -18.765 1.00 93.44 93 THR A N 1
ATOM 731 C CA . THR A 1 93 ? 19.209 1.909 -18.224 1.00 93.44 93 THR A CA 1
ATOM 732 C C . THR A 1 93 ? 19.289 1.821 -16.702 1.00 93.44 93 THR A C 1
ATOM 734 O O . THR A 1 93 ? 18.272 1.620 -16.037 1.00 93.44 93 THR A O 1
ATOM 737 N N . LYS A 1 94 ? 20.477 2.057 -16.134 1.00 92.25 94 LYS A N 1
ATOM 738 C CA . LYS A 1 94 ? 20.681 2.192 -14.691 1.00 92.25 94 LYS A CA 1
ATOM 739 C C . LYS A 1 94 ? 19.876 3.366 -14.130 1.00 92.25 94 LYS A C 1
ATOM 741 O O . LYS A 1 94 ? 19.130 3.180 -13.172 1.00 92.25 94 LYS A O 1
ATOM 746 N N . ALA A 1 95 ? 19.988 4.547 -14.738 1.00 95.81 95 ALA A N 1
ATOM 747 C CA . ALA A 1 95 ? 19.254 5.740 -14.321 1.00 95.81 95 ALA A CA 1
ATOM 748 C C . ALA A 1 95 ? 17.733 5.540 -14.410 1.00 95.81 95 ALA A C 1
ATOM 750 O O . ALA A 1 95 ? 17.024 5.864 -13.460 1.00 95.81 95 ALA A O 1
ATOM 751 N N . ALA A 1 96 ? 17.237 4.939 -15.497 1.00 93.94 96 ALA A N 1
ATOM 752 C CA . ALA A 1 96 ? 15.815 4.642 -15.663 1.00 93.94 96 ALA A CA 1
ATOM 753 C C . ALA A 1 96 ? 15.285 3.683 -14.581 1.00 93.94 96 ALA A C 1
ATOM 755 O O . ALA A 1 96 ? 14.236 3.937 -13.990 1.00 93.94 96 ALA A O 1
ATOM 756 N N . PHE A 1 97 ? 16.026 2.612 -14.270 1.00 93.94 97 PHE A N 1
ATOM 757 C CA . PHE A 1 97 ? 15.636 1.662 -13.226 1.00 93.94 97 PHE A CA 1
ATOM 758 C C . PHE A 1 97 ? 15.581 2.310 -11.835 1.00 93.94 97 PHE A C 1
ATOM 760 O O . PHE A 1 97 ? 14.588 2.145 -11.127 1.00 93.94 97 PHE A O 1
ATOM 767 N N . PHE A 1 98 ? 16.607 3.075 -11.444 1.00 92.88 98 PHE A N 1
ATOM 768 C CA . PHE A 1 98 ? 16.598 3.769 -10.151 1.00 92.88 98 PHE A CA 1
ATOM 769 C C . PHE A 1 98 ? 15.537 4.878 -10.092 1.00 92.88 98 PHE A C 1
ATOM 771 O O . PHE A 1 98 ? 14.885 5.030 -9.062 1.00 92.88 98 PHE A O 1
ATOM 778 N N . GLY A 1 99 ? 15.291 5.597 -11.191 1.00 95.38 99 GLY A N 1
ATOM 779 C CA . GLY A 1 99 ? 14.201 6.573 -11.276 1.00 95.38 99 GLY A CA 1
ATOM 780 C C . GLY A 1 99 ? 12.829 5.935 -11.044 1.00 95.38 99 GLY A C 1
ATOM 781 O O . GLY A 1 99 ? 12.059 6.404 -10.207 1.00 95.38 99 GLY A O 1
ATOM 782 N N . CYS A 1 100 ? 12.556 4.808 -11.706 1.00 93.56 100 CYS A N 1
ATOM 783 C CA . CYS A 1 100 ? 11.335 4.032 -11.487 1.00 93.56 100 CYS A CA 1
ATOM 784 C C . CYS A 1 100 ? 11.243 3.502 -10.051 1.00 93.56 100 CYS A C 1
ATOM 786 O O . CYS A 1 100 ? 10.188 3.586 -9.430 1.00 93.56 100 CYS A O 1
ATOM 788 N N . TRP A 1 101 ? 12.351 3.025 -9.476 1.00 91.62 101 TRP A N 1
ATOM 789 C CA . TRP A 1 101 ? 12.379 2.601 -8.077 1.00 91.62 101 TRP A CA 1
ATOM 790 C C . TRP A 1 101 ? 11.936 3.720 -7.125 1.00 91.62 101 TRP A C 1
ATOM 792 O O . TRP A 1 101 ? 11.101 3.481 -6.254 1.00 91.62 101 TRP A O 1
ATOM 802 N N . HIS A 1 102 ? 12.443 4.941 -7.308 1.00 95.06 102 HIS A N 1
ATOM 803 C CA . HIS A 1 102 ? 12.036 6.093 -6.501 1.00 95.06 102 HIS A CA 1
ATOM 804 C C . HIS A 1 102 ? 10.557 6.444 -6.685 1.00 95.06 102 HIS A C 1
ATOM 806 O O . HIS A 1 102 ? 9.868 6.674 -5.692 1.00 95.06 102 HIS A O 1
ATOM 812 N N . LEU A 1 103 ? 10.052 6.414 -7.922 1.00 94.25 103 LEU A N 1
ATOM 813 C CA . LEU A 1 103 ? 8.636 6.650 -8.204 1.00 94.25 103 LEU A CA 1
ATOM 814 C C . LEU A 1 103 ? 7.737 5.614 -7.517 1.00 94.25 103 LEU A C 1
ATOM 816 O O . LEU A 1 103 ? 6.727 5.971 -6.918 1.00 94.25 103 LEU A O 1
ATOM 820 N N . ILE A 1 104 ? 8.115 4.336 -7.567 1.00 94.25 104 ILE A N 1
ATOM 821 C CA . ILE A 1 104 ? 7.368 3.254 -6.917 1.00 94.25 104 ILE A CA 1
ATOM 822 C C . ILE A 1 104 ? 7.345 3.452 -5.407 1.00 94.25 104 ILE A C 1
ATOM 824 O O . ILE A 1 104 ? 6.289 3.325 -4.797 1.00 94.25 104 ILE A O 1
ATOM 828 N N . GLN A 1 105 ? 8.489 3.784 -4.804 1.00 93.25 105 GLN A N 1
ATOM 829 C CA . GLN A 1 105 ? 8.549 4.084 -3.375 1.00 93.25 105 GLN A CA 1
ATOM 830 C C . GLN A 1 105 ? 7.608 5.240 -3.025 1.00 93.25 105 GLN A C 1
ATOM 832 O O . GLN A 1 105 ? 6.795 5.099 -2.119 1.00 93.25 105 GLN A O 1
ATOM 837 N N . GLN A 1 106 ? 7.656 6.341 -3.779 1.00 94.94 106 GLN A N 1
ATOM 838 C CA . GLN A 1 106 ? 6.768 7.482 -3.565 1.00 94.94 106 GLN A CA 1
ATOM 839 C C . GLN A 1 106 ? 5.286 7.087 -3.669 1.00 94.94 106 GLN A C 1
ATOM 841 O O . GLN A 1 106 ? 4.508 7.403 -2.775 1.00 94.94 106 GLN A O 1
ATOM 846 N N . ARG A 1 107 ? 4.895 6.357 -4.720 1.00 95.06 107 ARG A N 1
ATOM 847 C CA . ARG A 1 107 ? 3.505 5.921 -4.922 1.00 95.06 107 ARG A CA 1
ATOM 848 C C . ARG A 1 107 ? 3.002 5.011 -3.808 1.00 95.06 107 ARG A C 1
ATOM 850 O O . ARG A 1 107 ? 1.876 5.182 -3.357 1.00 95.06 107 ARG A O 1
ATOM 857 N N . LEU A 1 108 ? 3.830 4.073 -3.347 1.00 93.62 108 LEU A N 1
ATOM 858 C CA . LEU A 1 108 ? 3.471 3.195 -2.231 1.00 93.62 108 LEU A CA 1
ATOM 859 C C . LEU A 1 108 ? 3.250 4.001 -0.943 1.00 93.62 108 LEU A C 1
ATOM 861 O O . LEU A 1 108 ? 2.290 3.741 -0.223 1.00 93.62 108 LEU A O 1
ATOM 865 N N . TRP A 1 109 ? 4.085 5.014 -0.690 1.00 94.31 109 TRP A N 1
ATOM 866 C CA . TRP A 1 109 ? 3.895 5.928 0.438 1.00 94.31 109 TRP A CA 1
ATOM 867 C C . TRP A 1 109 ? 2.602 6.739 0.327 1.00 94.31 109 TRP A C 1
ATOM 869 O O . TRP A 1 109 ? 1.858 6.810 1.299 1.00 94.31 109 TRP A O 1
ATOM 879 N N . GLU A 1 110 ? 2.297 7.300 -0.846 1.00 93.81 110 GLU A N 1
ATOM 880 C CA . GLU A 1 110 ? 1.048 8.040 -1.087 1.00 93.81 110 GLU A CA 1
ATOM 881 C C . GLU A 1 110 ? -0.194 7.163 -0.851 1.00 93.81 110 GLU A C 1
ATOM 883 O O . GLU A 1 110 ? -1.153 7.597 -0.215 1.00 93.81 110 GLU A O 1
ATOM 888 N N . MET A 1 111 ? -0.174 5.912 -1.323 1.00 92.25 111 MET A N 1
ATOM 889 C CA . MET A 1 111 ? -1.272 4.956 -1.123 1.00 92.25 111 MET A CA 1
ATOM 890 C C . MET A 1 111 ? -1.476 4.618 0.357 1.00 92.25 111 MET A C 1
ATOM 892 O O . MET A 1 111 ? -2.613 4.564 0.837 1.00 92.25 111 MET A O 1
ATOM 896 N N . GLN A 1 112 ? -0.379 4.410 1.089 1.00 89.56 112 GLN A N 1
ATOM 897 C CA . GLN A 1 112 ? -0.427 4.144 2.521 1.00 89.56 112 GLN A CA 1
ATOM 898 C C . GLN A 1 112 ? -0.950 5.360 3.297 1.00 89.56 112 GLN A C 1
ATOM 900 O O . GLN A 1 112 ? -1.830 5.206 4.144 1.00 89.56 112 GLN A O 1
ATOM 905 N N . ASP A 1 113 ? -0.458 6.560 2.990 1.00 92.25 113 ASP A N 1
ATOM 906 C CA . ASP A 1 113 ? -0.876 7.804 3.643 1.00 92.25 113 ASP A CA 1
ATOM 907 C C . ASP A 1 113 ? -2.368 8.083 3.415 1.00 92.25 113 ASP A C 1
ATOM 909 O O . ASP A 1 113 ? -3.124 8.291 4.365 1.00 92.25 113 ASP A O 1
ATOM 913 N N . ALA A 1 114 ? -2.840 7.932 2.174 1.00 91.94 114 ALA A N 1
ATOM 914 C CA . ALA A 1 114 ? -4.254 8.065 1.838 1.00 91.94 114 ALA A CA 1
ATOM 915 C C . ALA A 1 114 ? -5.139 7.074 2.614 1.00 91.94 114 ALA A C 1
ATOM 917 O O . ALA A 1 114 ? -6.265 7.396 3.005 1.00 91.94 114 ALA A O 1
ATOM 918 N N . TRP A 1 115 ? -4.662 5.852 2.859 1.00 91.19 115 TRP A N 1
ATOM 919 C CA . TRP A 1 115 ? -5.378 4.903 3.708 1.00 91.19 115 T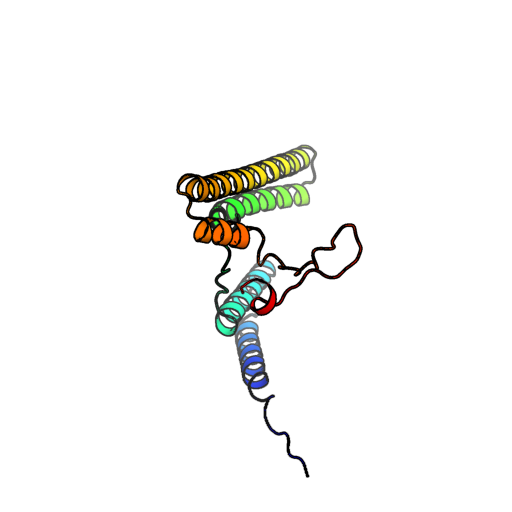RP A CA 1
ATOM 920 C C . TRP A 1 115 ? -5.388 5.338 5.179 1.00 91.19 115 TRP A C 1
ATOM 922 O O . TRP A 1 115 ? -6.450 5.290 5.803 1.00 91.19 115 TRP A O 1
ATOM 932 N N . VAL A 1 116 ? -4.258 5.809 5.720 1.00 89.06 116 VAL A N 1
ATOM 933 C CA . VAL A 1 116 ? -4.161 6.285 7.112 1.00 89.06 116 VAL A CA 1
ATOM 934 C C . VAL A 1 116 ? -5.101 7.465 7.352 1.00 89.06 116 VAL A C 1
ATOM 936 O O . VAL A 1 116 ? -5.860 7.433 8.321 1.00 89.06 116 VAL A O 1
ATOM 939 N N . VAL A 1 117 ? -5.127 8.449 6.449 1.00 92.94 117 VAL A N 1
ATOM 940 C CA . VAL A 1 117 ? -6.035 9.605 6.526 1.00 92.94 117 VAL A CA 1
ATOM 941 C C . VAL A 1 117 ? -7.496 9.149 6.549 1.00 92.94 117 VAL A C 1
ATOM 943 O O . VAL A 1 117 ? -8.234 9.486 7.473 1.00 92.94 117 VAL A O 1
ATOM 946 N N . ARG A 1 118 ? -7.904 8.279 5.612 1.00 90.81 118 ARG A N 1
ATOM 947 C CA . ARG A 1 118 ? -9.281 7.748 5.568 1.00 90.81 118 ARG A CA 1
ATOM 948 C C . ARG A 1 118 ? -9.668 7.000 6.846 1.00 90.81 118 ARG A C 1
ATOM 950 O O . ARG A 1 118 ? -10.812 7.076 7.294 1.00 90.81 118 ARG A O 1
ATOM 957 N N . LYS A 1 119 ? -8.739 6.242 7.436 1.00 88.75 119 LYS A N 1
ATOM 958 C CA . LYS A 1 119 ? -8.988 5.534 8.698 1.00 88.75 119 LYS A CA 1
ATOM 959 C C . LYS A 1 119 ? -9.063 6.488 9.891 1.00 88.75 119 LYS A C 1
ATOM 961 O O . LYS A 1 119 ? -9.900 6.260 10.765 1.00 88.75 119 LYS A O 1
ATOM 966 N N . ALA A 1 120 ? -8.248 7.541 9.917 1.00 91.56 120 ALA A N 1
ATOM 967 C CA . ALA A 1 120 ? -8.302 8.576 10.945 1.00 91.56 120 ALA A CA 1
ATOM 968 C C . ALA A 1 120 ? -9.654 9.305 10.929 1.00 91.56 120 ALA A C 1
ATOM 970 O O . ALA A 1 120 ? -10.295 9.395 11.975 1.00 91.56 120 ALA A O 1
ATOM 971 N N . ASP A 1 121 ? -10.142 9.699 9.750 1.00 93.00 121 ASP A N 1
ATOM 972 C CA . ASP A 1 121 ? -11.456 10.338 9.591 1.00 93.00 121 ASP A CA 1
ATOM 973 C C . ASP A 1 121 ? -12.593 9.446 10.104 1.00 93.00 121 ASP A C 1
ATOM 975 O O . ASP A 1 121 ? -13.492 9.900 10.810 1.00 93.00 121 ASP A O 1
ATOM 979 N N . TYR A 1 122 ? -12.541 8.145 9.803 1.00 89.88 122 TYR A N 1
ATOM 980 C CA . TYR A 1 122 ? -13.535 7.180 10.276 1.00 89.88 122 TYR A CA 1
ATOM 981 C C . TYR A 1 122 ? -13.531 7.025 11.803 1.00 89.88 122 TYR A C 1
ATOM 983 O O . TYR A 1 122 ? -14.590 6.910 12.420 1.00 89.88 122 TYR A O 1
ATOM 991 N N . ILE A 1 123 ? -12.352 7.031 12.428 1.00 91.12 123 ILE A N 1
ATOM 992 C CA . ILE A 1 123 ? -12.216 6.985 13.889 1.00 91.12 123 ILE A CA 1
ATOM 993 C C . ILE A 1 123 ? -12.733 8.283 14.515 1.00 91.12 123 ILE A C 1
ATOM 995 O O . ILE A 1 123 ? -13.510 8.227 15.470 1.00 91.12 123 ILE A O 1
ATOM 999 N N . GLN A 1 124 ? -12.348 9.434 13.960 1.00 93.06 124 GLN A N 1
ATOM 1000 C CA . GLN A 1 124 ? -12.784 10.745 14.432 1.00 93.06 124 GLN A CA 1
ATOM 1001 C C . GLN A 1 124 ? -14.309 10.878 14.367 1.00 93.06 124 GLN A C 1
ATOM 1003 O O . GLN A 1 124 ? -14.938 11.277 15.341 1.00 93.06 124 GLN A O 1
ATOM 1008 N N . TRP A 1 125 ? -14.921 10.424 13.274 1.00 95.56 125 TRP A N 1
ATOM 1009 C CA . TRP A 1 125 ? -16.369 10.435 13.085 1.00 95.56 125 TRP A CA 1
ATOM 1010 C C . TRP A 1 125 ? -17.142 9.699 14.192 1.00 95.56 125 TRP A C 1
ATOM 1012 O O . TRP A 1 125 ? -18.211 10.151 14.607 1.00 95.56 125 TRP A O 1
ATOM 1022 N N . TYR A 1 126 ? -16.610 8.586 14.712 1.00 94.50 126 TYR A N 1
ATOM 1023 C CA . TYR A 1 126 ? -17.209 7.905 15.866 1.00 94.50 126 TYR A CA 1
ATOM 1024 C C . TYR A 1 126 ? -17.011 8.660 17.176 1.00 94.50 126 TYR A C 1
ATOM 1026 O O . TYR A 1 126 ? -17.906 8.639 18.024 1.00 94.50 126 TYR A O 1
ATOM 1034 N N . ALA A 1 127 ? -15.855 9.303 17.354 1.00 92.56 127 ALA A N 1
ATOM 1035 C CA . ALA A 1 127 ? -15.587 10.126 18.527 1.00 92.56 127 ALA A CA 1
ATOM 1036 C C . ALA A 1 127 ? -16.550 11.322 18.583 1.00 92.56 127 ALA A C 1
ATOM 1038 O O . ALA A 1 127 ? -17.188 11.543 19.611 1.00 92.56 127 ALA A O 1
ATOM 1039 N N . ASP A 1 128 ? -16.747 12.008 17.455 1.00 96.50 128 ASP A N 1
ATOM 1040 C CA . ASP A 1 128 ? -17.635 13.172 17.333 1.00 96.50 128 ASP A CA 1
ATOM 1041 C C . ASP A 1 128 ? -19.103 12.830 17.637 1.00 96.50 128 ASP A C 1
ATOM 1043 O O . ASP A 1 128 ? -19.860 13.659 18.139 1.00 96.50 128 ASP A O 1
ATOM 1047 N N . ARG A 1 129 ? -19.512 11.585 17.364 1.00 96.06 129 ARG A N 1
ATOM 1048 C CA . ARG A 1 129 ? -20.861 11.065 17.648 1.00 96.06 129 ARG A CA 1
ATOM 1049 C C . ARG A 1 129 ? -21.003 10.432 19.030 1.00 96.06 129 ARG A C 1
ATOM 1051 O O . ARG A 1 129 ? -22.074 9.923 19.355 1.00 96.06 129 ARG A O 1
ATOM 1058 N N . ASN A 1 130 ? -19.943 10.449 19.839 1.00 92.62 130 ASN A N 1
ATOM 1059 C CA . ASN A 1 130 ? -19.882 9.791 21.144 1.00 92.62 130 ASN A CA 1
ATOM 1060 C C . ASN A 1 130 ? -20.185 8.272 21.079 1.00 92.62 130 ASN A C 1
ATOM 1062 O O . ASN A 1 130 ? -20.6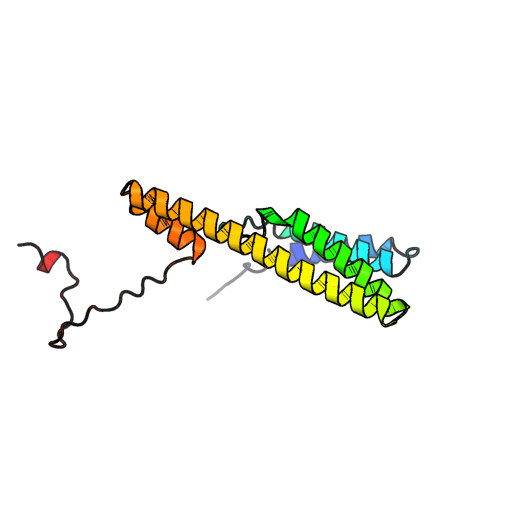92 7.663 22.023 1.00 92.62 130 ASN A O 1
ATOM 1066 N N . GLU A 1 131 ? -19.858 7.621 19.959 1.00 94.12 131 GLU A N 1
ATOM 1067 C CA . GLU A 1 131 ? -20.083 6.191 19.731 1.00 94.12 131 GLU A CA 1
ATOM 1068 C C . GLU A 1 131 ? -18.885 5.350 20.212 1.00 94.12 131 GLU A C 1
ATOM 1070 O O . GLU A 1 131 ? -18.234 4.633 19.446 1.00 94.12 131 GLU A O 1
ATOM 1075 N N . MET A 1 132 ? -18.596 5.400 21.517 1.00 90.88 132 MET A N 1
ATOM 1076 C CA . MET A 1 132 ? -17.385 4.809 22.118 1.00 90.88 132 MET A CA 1
ATOM 1077 C C . MET A 1 132 ? -17.157 3.323 21.794 1.00 90.88 132 MET A C 1
ATOM 1079 O O . MET A 1 132 ? -16.018 2.882 21.628 1.00 90.88 132 MET A O 1
ATOM 1083 N N . LYS A 1 133 ? -18.228 2.532 21.655 1.00 89.75 133 LYS A N 1
ATOM 1084 C CA . LYS A 1 133 ? -18.133 1.112 21.275 1.00 89.75 133 LYS A CA 1
ATOM 1085 C C . LYS A 1 133 ? -17.575 0.931 19.859 1.00 89.75 133 LYS A C 1
ATOM 1087 O O . LYS A 1 133 ? -16.757 0.040 19.631 1.00 89.75 133 LYS A O 1
ATOM 1092 N N . ASN A 1 134 ? -18.017 1.758 18.916 1.00 90.62 134 ASN A N 1
ATOM 1093 C CA . ASN A 1 134 ? -17.586 1.682 17.524 1.00 90.62 134 ASN A CA 1
ATOM 1094 C C . ASN A 1 134 ? -16.202 2.311 17.331 1.00 90.62 134 ASN A C 1
ATOM 1096 O O . ASN A 1 134 ? -15.389 1.747 16.603 1.00 90.62 134 ASN A O 1
ATOM 1100 N N . PHE A 1 135 ? -15.893 3.379 18.071 1.00 89.19 135 PHE A N 1
ATOM 1101 C CA . PHE A 1 135 ? -14.550 3.957 18.162 1.00 89.19 135 PHE A CA 1
ATOM 1102 C C . PHE A 1 135 ? -13.502 2.907 18.572 1.00 89.19 135 PHE A C 1
ATOM 1104 O O . PHE A 1 135 ? -12.528 2.669 17.856 1.00 89.19 135 PHE A O 1
ATOM 1111 N N . LEU A 1 136 ? -13.745 2.184 19.673 1.00 86.44 136 LEU A N 1
ATOM 1112 C CA . LEU A 1 136 ? -12.850 1.115 20.136 1.00 86.44 136 LEU A CA 1
ATOM 1113 C C . LEU A 1 136 ? -12.759 -0.048 19.137 1.00 86.44 136 LEU A C 1
ATOM 1115 O O . LEU A 1 136 ? -11.680 -0.611 18.945 1.00 86.44 136 LEU A O 1
ATOM 1119 N N . LYS A 1 137 ? -13.868 -0.404 18.472 1.00 86.56 137 LYS A N 1
ATOM 1120 C CA . LYS A 1 137 ? -13.874 -1.427 17.414 1.00 86.56 137 LYS A CA 1
ATOM 1121 C C . LYS A 1 137 ? -13.011 -1.004 16.217 1.00 86.56 137 LYS A C 1
ATOM 1123 O O . LYS A 1 137 ? -12.283 -1.839 15.687 1.00 86.56 137 LYS A O 1
ATOM 1128 N N . ALA A 1 138 ? -13.069 0.265 15.813 1.00 87.44 138 ALA A N 1
ATOM 1129 C CA . ALA A 1 138 ? -12.287 0.811 14.706 1.00 87.44 138 ALA A CA 1
ATOM 1130 C C . ALA A 1 138 ? -10.782 0.845 15.022 1.00 87.44 138 ALA A C 1
ATOM 1132 O O . ALA A 1 138 ? -9.984 0.409 14.197 1.00 87.44 138 ALA A O 1
ATOM 1133 N N . ILE A 1 139 ? -10.392 1.250 16.235 1.00 85.31 139 ILE A N 1
ATOM 1134 C CA . ILE A 1 139 ? -8.985 1.218 16.679 1.00 85.31 139 ILE A CA 1
ATOM 1135 C C . ILE A 1 139 ? -8.439 -0.215 16.680 1.00 85.31 139 ILE A C 1
ATOM 1137 O O . ILE A 1 139 ? -7.367 -0.474 16.131 1.00 85.31 139 ILE A O 1
ATOM 1141 N N . ARG A 1 140 ? -9.197 -1.174 17.232 1.00 83.12 140 ARG A N 1
ATOM 1142 C CA . ARG A 1 140 ? -8.814 -2.600 17.221 1.00 83.12 140 ARG A CA 1
ATOM 1143 C C . ARG A 1 140 ? -8.721 -3.176 15.809 1.00 83.12 140 ARG A C 1
ATOM 1145 O O . ARG A 1 140 ? -7.957 -4.104 15.578 1.00 83.12 140 ARG A O 1
ATOM 1152 N N . ALA A 1 141 ? -9.489 -2.652 14.856 1.00 81.62 141 ALA A N 1
ATOM 1153 C CA . ALA A 1 141 ? -9.416 -3.107 13.473 1.00 81.62 141 ALA A CA 1
ATOM 1154 C C . ALA A 1 141 ? -8.095 -2.716 12.785 1.00 81.62 141 ALA A C 1
ATOM 1156 O O . ALA A 1 141 ? -7.677 -3.447 11.892 1.00 81.62 141 ALA A O 1
ATOM 1157 N N . ILE A 1 142 ? -7.453 -1.615 13.205 1.00 81.25 142 ILE A N 1
ATOM 1158 C CA . ILE A 1 142 ? -6.178 -1.118 12.653 1.00 81.25 142 ILE A CA 1
ATOM 1159 C C . ILE A 1 142 ? -4.978 -1.774 13.338 1.00 81.25 142 ILE A C 1
ATOM 1161 O O . ILE A 1 142 ? -4.086 -2.281 12.667 1.00 81.25 142 ILE A O 1
ATOM 1165 N N . TYR A 1 143 ? -4.950 -1.766 14.672 1.00 76.38 143 TYR A N 1
ATOM 1166 C CA . TYR A 1 143 ? -3.796 -2.247 15.442 1.00 76.38 143 TYR A CA 1
ATOM 1167 C C . TYR A 1 143 ? -3.877 -3.741 15.797 1.00 76.38 143 TYR A C 1
ATOM 1169 O O . TYR A 1 143 ? -2.932 -4.292 16.359 1.00 76.38 143 TYR A O 1
ATOM 1177 N N . GLY A 1 144 ? -4.994 -4.402 15.480 1.00 71.19 144 GLY A N 1
ATOM 1178 C CA . GLY A 1 144 ? -5.295 -5.758 15.929 1.00 71.19 144 GLY A CA 1
ATOM 1179 C C . GLY A 1 144 ? -5.873 -5.788 17.353 1.00 71.19 144 GLY A C 1
ATOM 1180 O O . GLY A 1 144 ? -6.202 -4.743 17.929 1.00 71.19 144 GLY A O 1
ATOM 1181 N N . PRO A 1 145 ? -6.044 -6.984 17.949 1.00 66.19 145 PRO A N 1
ATOM 1182 C CA . PRO A 1 145 ? -6.476 -7.114 19.334 1.00 66.19 145 PRO A CA 1
ATOM 1183 C C . PRO A 1 145 ? -5.511 -6.339 20.235 1.00 66.19 145 PRO A C 1
ATOM 1185 O O . PRO A 1 145 ? -4.355 -6.724 20.394 1.00 66.19 145 PRO A O 1
ATOM 1188 N N . CYS A 1 146 ? -5.983 -5.237 20.821 1.00 53.78 146 CYS A N 1
ATOM 1189 C CA . CYS A 1 146 ? -5.272 -4.599 21.915 1.00 53.78 146 CYS A CA 1
ATOM 1190 C C . CYS A 1 146 ? -5.147 -5.663 23.003 1.00 53.78 146 CYS A C 1
ATOM 1192 O O . CYS A 1 146 ? -6.164 -6.183 23.471 1.00 53.78 146 CYS A O 1
ATOM 1194 N N . ILE A 1 147 ? -3.915 -6.043 23.336 1.00 52.84 147 ILE A N 1
ATOM 1195 C CA . ILE A 1 147 ? -3.658 -6.896 24.483 1.00 52.84 147 ILE A CA 1
ATOM 1196 C C . ILE A 1 147 ? -4.087 -6.042 25.669 1.00 52.84 147 ILE A C 1
ATOM 1198 O O . ILE A 1 147 ? -3.348 -5.163 26.109 1.00 52.84 147 ILE A O 1
ATOM 1202 N N . GLU A 1 148 ? -5.317 -6.245 26.135 1.00 56.25 148 GLU A N 1
ATOM 1203 C CA . GLU A 1 148 ? -5.757 -5.790 27.444 1.00 56.25 148 GLU A CA 1
ATOM 1204 C C . GLU A 1 148 ? -4.931 -6.589 28.451 1.00 56.25 148 GLU A C 1
ATOM 1206 O O . GLU A 1 148 ? -5.374 -7.572 29.039 1.00 56.25 148 GLU A O 1
ATOM 1211 N N . GLY A 1 149 ? -3.663 -6.208 28.600 1.00 51.25 149 GLY A N 1
ATOM 1212 C CA . GLY A 1 149 ? -2.936 -6.503 29.806 1.00 51.25 149 GLY A CA 1
ATOM 1213 C C . GLY A 1 149 ? -3.729 -5.805 30.889 1.00 51.25 149 GLY A C 1
ATOM 1214 O O . GLY A 1 149 ? -3.707 -4.577 30.967 1.00 51.25 149 GLY A O 1
ATOM 1215 N N . THR A 1 150 ? -4.475 -6.574 31.678 1.00 49.91 150 THR A N 1
ATOM 1216 C CA . THR A 1 150 ? -4.987 -6.107 32.959 1.00 49.91 150 THR A CA 1
ATOM 1217 C C . THR A 1 150 ? -3.763 -5.756 33.789 1.00 49.91 150 THR A C 1
ATOM 1219 O O . THR A 1 150 ? -3.210 -6.590 34.499 1.00 49.91 150 THR A O 1
ATOM 1222 N N . ALA A 1 151 ? -3.271 -4.534 33.616 1.00 52.44 151 ALA A N 1
ATOM 1223 C CA . ALA A 1 151 ? -2.245 -3.978 34.458 1.00 52.44 151 ALA A CA 1
ATOM 1224 C C . ALA A 1 151 ? -2.897 -3.828 35.835 1.00 52.44 151 ALA A C 1
ATOM 1226 O O . ALA A 1 151 ? -3.926 -3.150 35.942 1.00 52.44 151 ALA A O 1
ATOM 1227 N N . PRO A 1 152 ? -2.361 -4.463 36.889 1.00 56.06 152 PRO A N 1
ATOM 1228 C CA . PRO A 1 152 ? -2.790 -4.146 38.235 1.00 56.06 152 PRO A CA 1
ATOM 1229 C C . PRO A 1 152 ? -2.533 -2.654 38.428 1.00 56.06 152 PRO A C 1
ATOM 1231 O O . PRO A 1 152 ? -1.390 -2.202 38.351 1.00 56.06 152 PRO A O 1
ATOM 1234 N N . VAL A 1 153 ? -3.591 -1.869 38.621 1.00 57.84 153 VAL A N 1
ATOM 1235 C CA . VAL A 1 153 ? -3.423 -0.477 39.026 1.00 57.84 153 VAL A CA 1
ATOM 1236 C C . VAL A 1 153 ? -2.797 -0.535 40.418 1.00 57.84 153 VAL A C 1
ATOM 1238 O O . VAL A 1 153 ? -3.382 -1.086 41.351 1.00 57.84 153 VAL A O 1
ATOM 1241 N N . LEU A 1 154 ? -1.565 -0.048 40.542 1.00 51.56 154 LEU A N 1
ATOM 1242 C CA . LEU A 1 154 ? -0.868 0.048 41.818 1.00 51.56 154 LEU A CA 1
ATOM 1243 C C . LEU A 1 154 ? -1.211 1.395 42.455 1.00 51.56 154 LEU A C 1
ATOM 1245 O O . LEU A 1 154 ? -1.004 2.450 41.858 1.00 51.56 154 LEU A O 1
ATOM 1249 N N . SER A 1 155 ? -1.737 1.350 43.678 1.00 52.28 155 SER A N 1
ATOM 1250 C CA . SER A 1 155 ? -1.798 2.519 44.557 1.00 52.28 155 SER A CA 1
ATOM 1251 C C . SER A 1 155 ? -0.373 2.992 44.876 1.00 52.28 155 SER A C 1
ATOM 1253 O O . SER A 1 155 ? 0.530 2.164 45.011 1.00 52.28 155 SER A O 1
ATOM 1255 N N . SER A 1 156 ? -0.160 4.300 45.073 1.00 58.62 156 SER A N 1
ATOM 1256 C CA . SER A 1 156 ? 1.132 4.851 45.534 1.00 58.62 156 SER A CA 1
ATOM 1257 C C . SER A 1 156 ? 1.610 4.235 46.858 1.00 58.62 156 SER A C 1
ATOM 1259 O O . SER A 1 156 ? 2.792 4.297 47.184 1.00 58.62 156 SER A O 1
ATOM 1261 N N . HIS A 1 157 ? 0.694 3.612 47.603 1.00 66.94 157 HIS A N 1
ATOM 1262 C CA . HIS A 1 157 ? 0.937 2.949 48.879 1.00 66.94 157 HIS A CA 1
ATOM 1263 C C . HIS A 1 157 ? 1.213 1.436 48.764 1.00 66.94 157 HIS A C 1
ATOM 1265 O O . HIS A 1 157 ? 1.301 0.761 49.784 1.00 66.94 157 HIS A O 1
ATOM 1271 N N . GLY A 1 158 ? 1.335 0.878 47.552 1.00 55.94 158 GLY A N 1
ATOM 1272 C CA . GLY A 1 158 ? 1.755 -0.516 47.335 1.00 55.94 158 GLY A CA 1
ATOM 1273 C C . GLY A 1 158 ? 0.719 -1.599 47.672 1.00 55.94 158 GLY A C 1
ATOM 1274 O O . GLY A 1 158 ? 1.019 -2.783 47.538 1.00 55.94 158 GLY A O 1
ATOM 1275 N N . ALA A 1 159 ? -0.500 -1.233 48.077 1.00 62.50 159 ALA A N 1
ATOM 1276 C CA . ALA A 1 159 ? -1.587 -2.189 48.280 1.00 62.50 159 ALA A CA 1
ATOM 1277 C C . ALA A 1 159 ? -2.288 -2.518 46.942 1.00 62.50 159 ALA A C 1
ATOM 1279 O O . ALA A 1 159 ? -2.569 -1.592 46.170 1.00 62.50 159 ALA A O 1
ATOM 1280 N N . PRO A 1 160 ? -2.597 -3.799 46.652 1.00 57.00 160 PRO A N 1
ATOM 1281 C CA . PRO A 1 160 ? -3.367 -4.168 45.469 1.00 57.00 160 PRO A CA 1
ATOM 1282 C C . PRO A 1 160 ? -4.778 -3.568 45.552 1.00 57.00 160 PRO A C 1
ATOM 1284 O O . PRO A 1 160 ? -5.468 -3.714 46.561 1.00 57.00 160 PRO A O 1
ATOM 1287 N N . LEU A 1 161 ? -5.193 -2.857 44.499 1.00 62.22 161 LEU A N 1
ATOM 1288 C CA . LEU A 1 161 ? -6.516 -2.236 44.417 1.00 62.22 161 LEU A CA 1
ATOM 1289 C C . LEU A 1 161 ? -7.620 -3.303 44.349 1.00 62.22 161 LEU A C 1
ATOM 1291 O O . LEU A 1 161 ? -7.501 -4.299 43.630 1.00 62.22 161 LEU A O 1
ATOM 1295 N N . LEU A 1 162 ? -8.697 -3.076 45.108 1.00 59.47 162 LEU A N 1
ATOM 1296 C CA . LEU A 1 162 ? -9.837 -3.986 45.223 1.00 59.47 162 LEU A CA 1
ATOM 1297 C C . LEU A 1 162 ? -10.489 -4.177 43.848 1.00 59.47 162 LEU A C 1
ATOM 1299 O O . LEU A 1 162 ? -11.052 -3.249 43.271 1.00 59.47 162 LEU A O 1
ATOM 1303 N N . THR A 1 163 ? -10.380 -5.390 43.315 1.00 57.84 163 THR A N 1
ATOM 1304 C CA . THR A 1 163 ? -10.858 -5.769 41.975 1.00 57.84 163 THR A CA 1
ATOM 1305 C C . THR A 1 163 ? -12.229 -6.449 42.005 1.00 57.84 163 THR A C 1
ATOM 1307 O O . THR A 1 163 ? -12.847 -6.647 40.960 1.00 57.84 163 THR A O 1
ATOM 1310 N N . GLU A 1 164 ? -12.750 -6.766 43.192 1.00 51.59 164 GLU A N 1
ATOM 1311 C CA . GLU A 1 164 ? -14.061 -7.391 43.357 1.00 51.59 164 GLU A CA 1
ATOM 1312 C C . GLU A 1 164 ? -15.179 -6.351 43.507 1.00 51.59 164 GLU A C 1
ATOM 1314 O O . GLU A 1 164 ? -15.203 -5.552 44.444 1.00 51.59 164 GLU A O 1
ATOM 1319 N N . LYS A 1 165 ? -16.169 -6.406 42.602 1.00 57.34 165 LYS A N 1
ATOM 1320 C CA . LYS A 1 165 ? -17.365 -5.538 42.612 1.00 57.34 165 LYS A CA 1
ATOM 1321 C C . LYS A 1 165 ? -18.162 -5.595 43.922 1.00 57.34 165 LYS A C 1
ATOM 1323 O O . LYS A 1 165 ? -18.805 -4.608 44.268 1.00 57.34 165 LYS A O 1
ATOM 1328 N N . SER A 1 166 ? -18.112 -6.715 44.643 1.00 61.06 166 SER A N 1
ATOM 1329 C CA . SER A 1 166 ? -18.761 -6.906 45.950 1.00 61.06 166 SER A CA 1
ATOM 1330 C C . SER A 1 166 ? -18.177 -6.023 47.056 1.00 61.06 166 SER A C 1
ATOM 1332 O O . SER A 1 166 ? -18.833 -5.817 48.071 1.00 61.06 166 SER A O 1
ATOM 1334 N N . GLN A 1 167 ? -16.966 -5.489 46.870 1.00 57.41 167 GLN A N 1
ATOM 1335 C CA . GLN A 1 167 ? -16.286 -4.640 47.852 1.00 57.41 167 GLN A CA 1
ATOM 1336 C C . GLN A 1 167 ? -16.479 -3.139 47.577 1.00 57.41 167 GLN A C 1
ATOM 1338 O O . GLN A 1 167 ? -16.130 -2.311 48.415 1.00 57.41 167 GLN A O 1
ATOM 1343 N N . ILE A 1 168 ? -17.035 -2.784 46.412 1.00 57.75 168 ILE A N 1
ATOM 1344 C CA . ILE A 1 168 ? -17.205 -1.396 45.951 1.00 57.75 168 ILE A CA 1
ATOM 1345 C C . ILE A 1 168 ? -18.611 -0.862 46.264 1.00 57.75 168 ILE A C 1
ATOM 1347 O O . ILE A 1 168 ? -18.780 0.338 46.467 1.00 57.75 168 ILE A O 1
ATOM 1351 N N . LEU A 1 169 ? -19.621 -1.732 46.324 1.00 48.44 169 LEU A N 1
ATOM 1352 C CA . LEU A 1 169 ? -21.007 -1.343 46.582 1.00 48.44 169 LEU A CA 1
ATOM 1353 C C . LEU A 1 169 ? -21.481 -1.932 47.915 1.00 48.44 169 LEU A C 1
ATOM 1355 O O . LEU A 1 169 ? -21.637 -3.147 48.032 1.00 48.44 169 LEU A O 1
ATOM 1359 N N . LYS A 1 170 ? -21.705 -1.054 48.899 1.00 49.16 170 LYS A N 1
ATOM 1360 C CA . LYS A 1 170 ? -22.602 -1.306 50.033 1.00 49.16 170 LYS A CA 1
ATOM 1361 C C . LYS A 1 170 ? -23.990 -0.782 49.703 1.00 49.16 170 LYS A C 1
ATOM 1363 O O . LYS A 1 170 ? -24.054 0.309 49.094 1.00 49.16 170 LYS A O 1
#

Secondary structure (DSSP, 8-state):
------SSHHHHHHHHHHHHHHHHHHHT-SS--HHHHHHHHHHHHHHHHHHHH-----SS--TTGGGHHHHHHHHHHHHHHHHHHHHH--HHHHHHHHHHHHHHHHHHHHHHHHHHHHHHHHHHHHHHTT-HHHHHHHHHHHH-S--------B-TT-PBP---GGGT--

Sequence (170 aa):
MGYVGSGVEWILADEAAVINRLKLLLGVRARLGQRARWGQLRNVIQSTALEVLGRARHQHQDWFDDNDADISNLLAEKNGLHNAYMDLRTDGTKAAFFGCWHLIQQRLWEMQDAWVVRKADYIQWYADRNEMKNFLKAIRAIYGPCIEGTAPVLSSHGAPLLTEKSQILK

Foldseek 3Di:
DDDDDDPPVVPVVLVVVLVVVVCVVVVVDPDDDPVVVVVVVVVSVVVSCCVPVNDPPPPADALCVVCVVVLVVLVVLLVVLVVVCVPPVDPVSVVSNVVSVVVSVVVVVVSRVVVVVVLVVVLVVCVVVVVVVVNVVSVCSVVPPDPPPVDQPADPVRDGDDPDPVVVDD